Protein AF-A0A2S9G8E6-F1 (afdb_monomer)

Structure (mmCIF, N/CA/C/O backbone):
data_AF-A0A2S9G8E6-F1
#
_entry.id   AF-A0A2S9G8E6-F1
#
loop_
_atom_site.group_PDB
_atom_site.id
_atom_site.type_symbol
_atom_site.label_atom_id
_atom_site.label_alt_id
_atom_site.label_comp_id
_atom_site.label_asym_id
_atom_site.label_entity_id
_atom_site.label_seq_id
_atom_site.pdbx_PDB_ins_code
_atom_site.Cartn_x
_atom_site.Cartn_y
_atom_site.Cartn_z
_atom_site.occupancy
_atom_site.B_iso_or_equiv
_atom_site.auth_seq_id
_atom_site.auth_comp_id
_atom_site.auth_asym_id
_atom_site.auth_atom_id
_atom_site.pdbx_PDB_model_num
ATOM 1 N N . ARG A 1 1 ? 6.166 7.797 -8.014 1.00 69.44 1 ARG A N 1
ATOM 2 C CA . ARG A 1 1 ? 6.949 7.521 -9.240 1.00 69.44 1 ARG A CA 1
ATOM 3 C C . ARG A 1 1 ? 6.377 6.253 -9.862 1.00 69.44 1 ARG A C 1
ATOM 5 O O . ARG A 1 1 ? 6.049 5.363 -9.087 1.00 69.44 1 ARG A O 1
ATOM 12 N N . PRO A 1 2 ? 6.179 6.180 -11.186 1.00 73.94 2 PRO A N 1
ATOM 13 C CA . PRO A 1 2 ? 5.807 4.926 -11.837 1.00 73.94 2 PRO A CA 1
ATOM 14 C C . PRO A 1 2 ? 6.875 3.855 -11.594 1.00 73.94 2 PRO A C 1
ATOM 16 O O . PRO A 1 2 ? 8.060 4.185 -11.527 1.00 73.94 2 PRO A O 1
ATOM 19 N N . ASP A 1 3 ? 6.457 2.600 -11.465 1.00 81.50 3 ASP A N 1
ATOM 20 C CA . ASP A 1 3 ? 7.368 1.461 -11.370 1.00 81.50 3 ASP A CA 1
ATOM 21 C C . ASP A 1 3 ? 8.177 1.330 -12.671 1.00 81.50 3 ASP A C 1
ATOM 23 O O . ASP A 1 3 ? 7.612 1.157 -13.753 1.00 81.50 3 ASP A O 1
ATOM 27 N N . GLY A 1 4 ? 9.500 1.471 -12.564 1.00 82.50 4 GLY A N 1
ATOM 28 C CA . GLY A 1 4 ? 10.409 1.364 -13.704 1.00 82.50 4 GLY A CA 1
ATOM 29 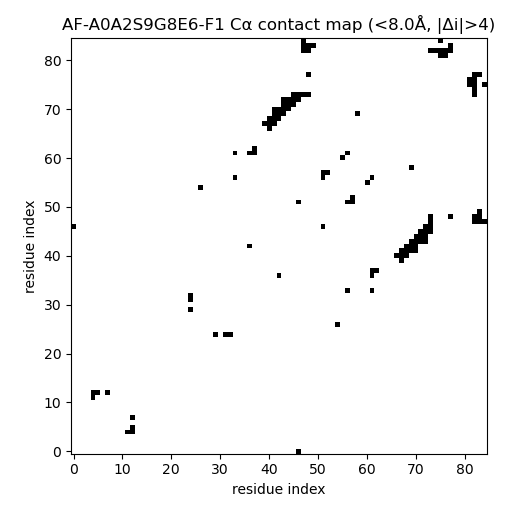C C . GLY A 1 4 ? 10.574 -0.073 -14.195 1.00 82.50 4 GLY A C 1
ATOM 30 O O . GLY A 1 4 ? 10.812 -0.275 -15.381 1.00 82.50 4 GLY A O 1
ATOM 31 N N . THR A 1 5 ? 10.386 -1.062 -13.316 1.00 85.62 5 THR A N 1
ATOM 32 C CA . THR A 1 5 ? 10.552 -2.483 -13.656 1.00 85.62 5 THR A CA 1
ATOM 33 C C . THR A 1 5 ? 9.476 -2.953 -14.629 1.00 85.62 5 THR A C 1
ATOM 35 O O . THR A 1 5 ? 9.768 -3.728 -15.530 1.00 85.62 5 THR A O 1
ATOM 38 N N . ARG A 1 6 ? 8.269 -2.377 -14.550 1.00 86.38 6 ARG A N 1
ATOM 39 C CA . ARG A 1 6 ? 7.158 -2.637 -15.480 1.00 86.38 6 ARG A CA 1
ATOM 40 C C . ARG A 1 6 ? 7.452 -2.275 -16.942 1.00 86.38 6 ARG A C 1
ATOM 42 O O . ARG A 1 6 ? 6.763 -2.768 -17.826 1.00 86.38 6 ARG A O 1
ATOM 49 N N . ARG A 1 7 ? 8.424 -1.396 -17.210 1.00 89.12 7 ARG A N 1
ATOM 50 C CA . ARG A 1 7 ? 8.909 -1.099 -18.576 1.00 89.12 7 ARG A CA 1
ATOM 51 C C . ARG A 1 7 ? 10.335 -1.602 -18.823 1.00 89.12 7 ARG A C 1
ATOM 53 O O . ARG A 1 7 ? 10.936 -1.235 -19.826 1.00 89.12 7 ARG A O 1
ATOM 60 N N . GLY A 1 8 ? 10.891 -2.351 -17.875 1.00 90.38 8 GLY A N 1
ATOM 61 C CA . GLY A 1 8 ? 12.196 -2.982 -17.997 1.00 90.38 8 GLY A CA 1
ATOM 62 C C . GLY A 1 8 ? 12.099 -4.334 -18.709 1.00 90.38 8 GLY A C 1
ATOM 63 O O . GLY A 1 8 ? 11.127 -4.587 -19.421 1.00 90.38 8 GLY A O 1
ATOM 64 N N . PRO A 1 9 ? 13.092 -5.217 -18.514 1.00 95.00 9 PRO A N 1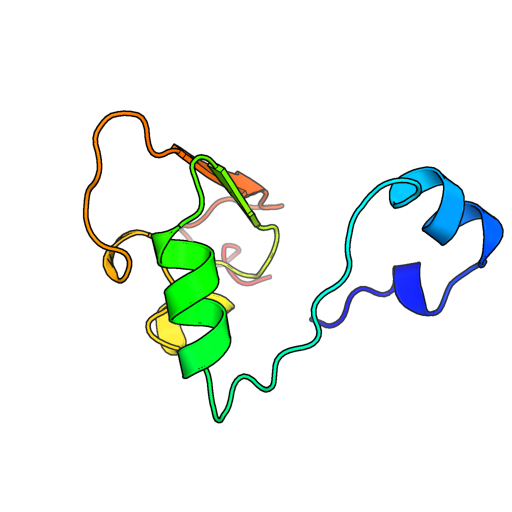
ATOM 65 C CA . PRO A 1 9 ? 13.059 -6.568 -19.063 1.00 95.00 9 PRO A CA 1
ATOM 66 C C . PRO A 1 9 ? 11.828 -7.349 -18.581 1.00 95.00 9 PRO A C 1
ATOM 68 O O . PRO A 1 9 ? 11.621 -7.499 -17.375 1.00 95.00 9 PRO A O 1
ATOM 71 N N . GLU A 1 10 ? 11.048 -7.883 -19.520 1.00 94.56 10 GLU A N 1
ATOM 72 C CA . GLU A 1 10 ? 9.802 -8.619 -19.253 1.00 94.56 10 GLU A CA 1
ATOM 73 C C . GLU A 1 10 ? 10.022 -9.802 -18.302 1.00 94.56 10 GLU A C 1
ATOM 75 O O . GLU A 1 10 ? 9.370 -9.886 -17.265 1.00 94.56 10 GLU A O 1
ATOM 80 N N . ALA A 1 11 ? 11.047 -10.621 -18.559 1.00 95.31 11 ALA A N 1
ATOM 81 C CA . ALA A 1 11 ? 11.382 -11.773 -17.720 1.00 95.31 11 ALA A CA 1
ATOM 82 C C . ALA A 1 11 ? 11.623 -11.409 -16.241 1.00 95.31 11 ALA A C 1
ATOM 84 O O . ALA A 1 11 ? 11.280 -12.178 -15.344 1.00 95.31 11 ALA A O 1
ATOM 85 N N . PHE A 1 12 ? 12.192 -10.229 -15.965 1.00 93.75 12 PHE A N 1
ATOM 86 C CA . PHE A 1 12 ? 12.396 -9.766 -14.591 1.00 93.75 12 PHE A CA 1
ATOM 87 C C . PHE A 1 12 ? 11.078 -9.331 -13.941 1.00 93.75 12 PHE A C 1
ATOM 89 O O . PHE A 1 12 ? 10.820 -9.660 -12.781 1.00 93.75 12 PHE A O 1
ATOM 96 N N . PHE A 1 13 ? 10.237 -8.602 -14.681 1.00 93.62 13 PHE A N 1
ATOM 97 C CA . PHE A 1 13 ? 8.926 -8.186 -14.188 1.00 93.62 13 PHE A CA 1
ATOM 98 C C . PHE A 1 13 ? 8.035 -9.394 -13.879 1.00 93.62 13 PHE A C 1
ATOM 100 O O . PHE A 1 13 ? 7.402 -9.420 -12.819 1.00 93.62 13 PHE A O 1
ATOM 107 N N . ASP A 1 14 ? 8.046 -10.394 -14.759 1.00 94.56 14 ASP A N 1
ATOM 108 C CA . ASP A 1 14 ? 7.293 -11.636 -14.609 1.00 94.56 14 ASP A CA 1
ATOM 109 C C . ASP A 1 14 ? 7.805 -12.459 -13.437 1.00 94.56 14 ASP A C 1
ATOM 111 O O . ASP A 1 14 ? 7.011 -12.858 -12.591 1.00 94.56 14 ASP A O 1
ATOM 115 N N . TRP A 1 15 ? 9.122 -12.636 -13.294 1.00 94.75 15 TRP A N 1
ATOM 116 C CA . TRP A 1 15 ? 9.686 -13.319 -12.126 1.00 94.75 15 TRP A CA 1
ATOM 117 C C . TRP A 1 15 ? 9.248 -12.668 -10.804 1.00 94.75 15 TRP A C 1
ATOM 119 O O . TRP A 1 15 ? 8.863 -13.358 -9.861 1.00 94.75 15 TRP A O 1
ATOM 129 N N . MET A 1 16 ? 9.229 -11.333 -10.746 1.00 93.62 16 MET A N 1
ATOM 130 C CA . MET A 1 16 ? 8.836 -10.587 -9.547 1.00 93.62 16 MET A CA 1
ATOM 131 C C . MET A 1 16 ? 7.322 -10.555 -9.286 1.00 93.62 16 MET A C 1
ATOM 133 O O . MET A 1 16 ? 6.908 -10.330 -8.141 1.00 93.62 16 MET A O 1
ATOM 137 N N . ASN A 1 17 ? 6.477 -10.695 -10.313 1.00 94.19 17 ASN A N 1
ATOM 138 C CA . ASN A 1 17 ? 5.029 -10.465 -10.209 1.00 94.19 17 ASN A CA 1
ATOM 139 C C . ASN A 1 17 ? 4.145 -11.638 -10.651 1.00 94.19 17 ASN A C 1
ATOM 141 O O . ASN A 1 17 ? 2.922 -11.524 -10.545 1.00 94.19 17 ASN A O 1
ATOM 145 N N . ALA A 1 18 ? 4.724 -12.760 -11.077 1.00 96.12 18 ALA A N 1
ATOM 146 C CA . ALA A 1 18 ? 3.989 -13.972 -11.408 1.00 96.12 18 ALA A CA 1
ATOM 147 C C . ALA A 1 18 ? 3.063 -14.390 -10.254 1.00 96.12 18 ALA A C 1
ATOM 149 O O . ALA A 1 18 ? 3.419 -14.321 -9.076 1.00 96.12 18 ALA A O 1
ATOM 150 N N . GLY A 1 19 ? 1.836 -14.781 -10.603 1.00 96.94 19 GLY A N 1
ATOM 151 C CA . GLY A 1 19 ? 0.796 -15.164 -9.644 1.00 96.94 19 GLY A CA 1
ATOM 152 C C . GLY A 1 19 ? 0.083 -13.998 -8.946 1.00 96.94 19 GLY A C 1
ATOM 153 O O . GLY A 1 19 ? -0.904 -14.234 -8.251 1.00 96.94 19 GLY A O 1
ATOM 154 N N . LYS A 1 20 ? 0.513 -12.740 -9.135 1.00 96.19 20 LYS A N 1
ATOM 155 C CA . LYS A 1 20 ? -0.188 -11.565 -8.592 1.00 96.19 20 LYS A CA 1
ATOM 156 C C . LYS A 1 20 ? -1.260 -11.078 -9.564 1.00 96.19 20 LYS A C 1
ATOM 158 O O . LYS A 1 20 ? -1.003 -10.873 -10.748 1.00 96.19 20 LYS A O 1
ATOM 163 N N . LEU A 1 21 ? -2.453 -10.797 -9.045 1.00 96.75 21 LEU 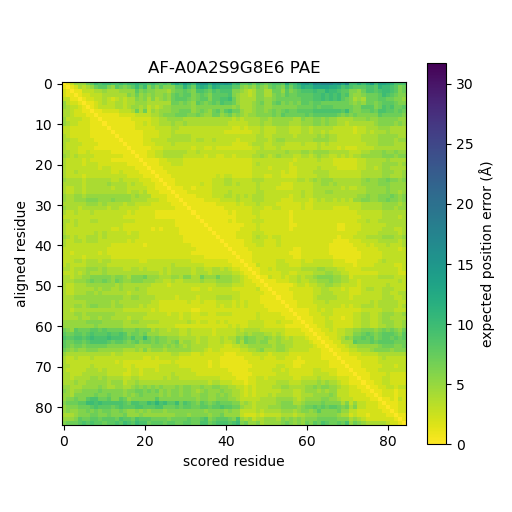A N 1
ATOM 164 C CA . LEU A 1 21 ? -3.474 -10.070 -9.800 1.00 96.75 21 LEU A CA 1
ATOM 165 C C . LEU A 1 21 ? -3.057 -8.603 -9.975 1.00 96.75 21 LEU A C 1
ATOM 167 O O . LEU A 1 21 ? -2.476 -7.998 -9.071 1.00 96.75 21 LEU A O 1
ATOM 171 N N . SER A 1 22 ? -3.383 -8.008 -11.127 1.00 93.44 22 SER A N 1
ATOM 172 C CA . SER A 1 22 ? -3.095 -6.598 -11.404 1.00 93.44 22 SER A CA 1
ATOM 173 C C . SER A 1 22 ? -4.374 -5.787 -11.558 1.00 93.44 22 SER A C 1
ATOM 175 O O . SER A 1 22 ? -5.250 -6.124 -12.348 1.00 93.44 22 SER A O 1
ATOM 177 N N . TYR A 1 23 ? -4.453 -4.676 -10.829 1.00 93.00 23 TYR A N 1
ATOM 178 C CA . TYR A 1 23 ? -5.547 -3.718 -10.915 1.00 93.00 23 TYR A CA 1
ATOM 179 C C . TYR A 1 23 ? -4.994 -2.341 -11.281 1.00 93.00 23 TYR A C 1
ATOM 181 O O . TYR A 1 23 ? -4.105 -1.815 -10.608 1.00 93.00 23 TYR A O 1
ATOM 189 N N . ARG A 1 24 ? -5.505 -1.753 -12.368 1.00 91.88 24 ARG A N 1
ATOM 190 C CA . ARG A 1 24 ? -5.134 -0.404 -12.807 1.00 91.88 24 ARG A CA 1
ATOM 191 C C . ARG A 1 24 ? -6.157 0.596 -12.282 1.00 91.88 24 ARG A C 1
ATOM 193 O O . ARG A 1 24 ? -7.3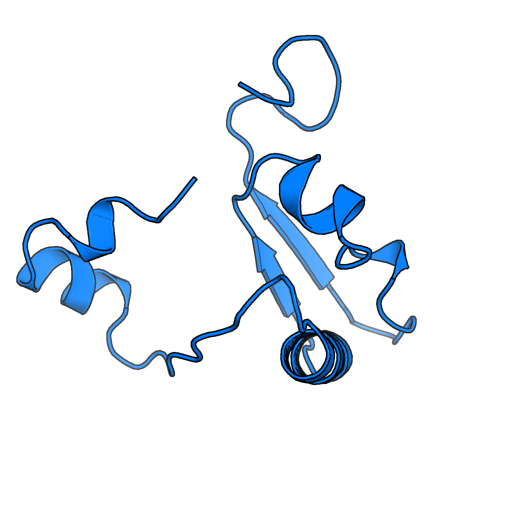51 0.432 -12.500 1.00 91.88 24 ARG A O 1
ATOM 200 N N . VAL A 1 25 ? -5.666 1.649 -11.640 1.00 91.12 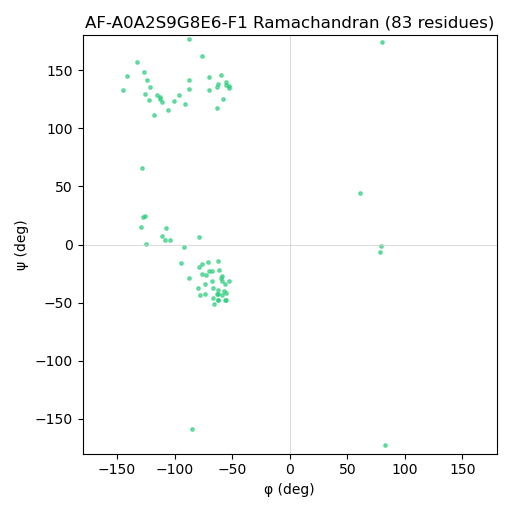25 VAL A N 1
ATOM 201 C CA . VAL A 1 25 ? -6.479 2.710 -11.045 1.00 91.12 25 VAL A CA 1
ATOM 202 C C . VAL A 1 25 ? -6.071 4.070 -11.600 1.00 91.12 25 VAL A C 1
ATOM 204 O O . VAL A 1 25 ? -4.884 4.335 -11.795 1.00 91.12 25 VAL A O 1
ATOM 207 N N . ASP A 1 26 ? -7.060 4.931 -11.818 1.00 91.00 26 ASP A N 1
ATOM 208 C CA . ASP A 1 26 ? -6.861 6.368 -11.965 1.00 91.00 26 ASP A CA 1
ATOM 209 C C . ASP A 1 26 ? -6.988 7.048 -10.593 1.00 91.00 26 ASP A C 1
ATOM 211 O O . ASP A 1 26 ? -8.017 6.962 -9.922 1.00 91.00 26 ASP A O 1
ATOM 215 N N . PHE A 1 27 ? -5.929 7.734 -10.167 1.00 89.62 27 PHE A N 1
ATOM 216 C CA . PHE A 1 27 ? -5.904 8.425 -8.881 1.00 89.62 27 PHE A CA 1
ATOM 217 C C . PHE A 1 27 ? -6.800 9.668 -8.829 1.00 89.62 27 PHE A C 1
ATOM 219 O O . PHE A 1 27 ? -7.073 10.132 -7.723 1.00 89.62 27 PHE A O 1
ATOM 226 N N . ALA A 1 28 ? -7.264 10.195 -9.969 1.00 91.00 28 ALA A N 1
ATOM 227 C CA . ALA A 1 28 ? -8.289 11.240 -9.988 1.00 91.00 28 ALA A CA 1
ATOM 228 C C . ALA A 1 28 ? -9.669 10.704 -9.557 1.00 91.00 28 ALA A C 1
ATOM 230 O O . ALA A 1 28 ? -10.486 11.456 -9.033 1.00 91.00 28 ALA A O 1
ATOM 231 N N . HIS A 1 29 ? -9.894 9.390 -9.684 1.00 93.69 29 HIS A N 1
ATOM 232 C CA . HIS A 1 29 ? -11.161 8.725 -9.369 1.00 93.69 29 HIS A CA 1
ATOM 233 C C . HIS A 1 29 ? -10.949 7.524 -8.421 1.00 93.69 29 HIS A C 1
ATOM 235 O O . HIS A 1 29 ? -11.182 6.368 -8.786 1.00 93.69 29 HIS A O 1
ATOM 241 N N . PRO A 1 30 ? -10.521 7.752 -7.162 1.00 93.69 30 PRO A N 1
ATOM 242 C CA . PRO A 1 30 ? -9.963 6.702 -6.308 1.00 93.69 30 PRO A CA 1
ATOM 243 C C . PRO A 1 30 ? -10.999 5.774 -5.648 1.00 93.69 30 PRO A C 1
ATOM 245 O O . PRO A 1 30 ? -10.624 4.944 -4.822 1.00 93.69 30 PRO A O 1
ATOM 248 N N . ALA A 1 31 ? -12.292 5.879 -5.972 1.00 93.38 31 ALA A N 1
ATOM 249 C CA . ALA A 1 31 ? -13.359 5.128 -5.299 1.00 93.38 31 ALA A CA 1
ATOM 250 C C . ALA A 1 31 ? -13.157 3.599 -5.359 1.00 93.38 31 ALA A C 1
ATOM 252 O O . ALA A 1 31 ? -13.365 2.898 -4.368 1.00 93.38 31 ALA A O 1
ATOM 253 N N . GLY A 1 32 ? -12.699 3.075 -6.502 1.00 95.19 32 GLY A N 1
ATOM 254 C CA . GLY A 1 32 ? -12.359 1.655 -6.651 1.00 95.19 32 GLY A CA 1
ATOM 255 C C . GLY A 1 32 ? -11.220 1.225 -5.725 1.00 95.19 32 GLY A C 1
ATOM 256 O O . GLY A 1 32 ? -11.353 0.251 -4.988 1.00 95.19 32 GLY A O 1
ATOM 257 N N . LEU A 1 33 ? -10.139 2.006 -5.691 1.00 95.12 33 LEU A N 1
ATOM 258 C CA . LEU A 1 33 ? -8.993 1.737 -4.825 1.00 95.12 33 LEU A CA 1
ATOM 259 C C . LEU A 1 33 ? -9.334 1.880 -3.339 1.00 95.12 33 LEU A C 1
ATOM 261 O O . LEU A 1 33 ? -8.873 1.066 -2.549 1.00 95.12 33 LEU A O 1
ATOM 265 N N . ARG A 1 34 ? -10.179 2.840 -2.944 1.00 94.62 34 ARG A N 1
ATOM 266 C CA . ARG A 1 34 ? -10.649 2.952 -1.551 1.00 94.62 34 ARG A CA 1
ATOM 267 C C . ARG A 1 34 ? -11.362 1.686 -1.092 1.00 94.62 34 ARG A C 1
ATOM 269 O O . ARG A 1 34 ? -11.084 1.208 0.001 1.00 94.62 34 ARG A O 1
ATOM 276 N N . ARG A 1 35 ? -12.225 1.110 -1.935 1.00 94.38 35 ARG A N 1
ATOM 277 C CA . ARG A 1 35 ? -12.884 -0.173 -1.635 1.00 94.38 35 ARG A CA 1
ATOM 278 C C . ARG A 1 35 ? -11.876 -1.314 -1.516 1.00 94.38 35 ARG A C 1
ATOM 280 O O . ARG A 1 35 ? -11.971 -2.096 -0.578 1.00 94.38 35 ARG A O 1
ATOM 287 N N . LEU A 1 36 ? -10.886 -1.371 -2.409 1.00 95.12 36 LEU A N 1
ATOM 288 C CA . LEU A 1 36 ? -9.827 -2.381 -2.348 1.00 95.12 36 LEU A CA 1
ATOM 289 C C . LEU A 1 36 ? -9.000 -2.269 -1.054 1.00 95.12 36 LEU A C 1
ATOM 291 O O . LEU A 1 36 ? -8.812 -3.261 -0.356 1.00 95.12 36 LEU A O 1
ATOM 295 N N . LEU A 1 37 ? -8.568 -1.058 -0.690 1.00 94.44 37 LEU A N 1
ATOM 296 C CA . LEU A 1 37 ? -7.842 -0.795 0.558 1.00 94.44 37 LEU A CA 1
ATOM 297 C C . LEU A 1 37 ? -8.696 -1.116 1.793 1.00 94.44 37 LEU A C 1
ATOM 299 O O . LEU A 1 37 ? -8.200 -1.685 2.761 1.00 94.44 37 LEU A O 1
ATOM 303 N N . ALA A 1 38 ? -9.993 -0.800 1.751 1.00 93.62 38 ALA A N 1
ATOM 304 C CA . ALA A 1 38 ? -10.928 -1.116 2.824 1.00 93.62 38 ALA A CA 1
ATOM 305 C C . ALA A 1 38 ? -11.176 -2.624 2.986 1.00 93.62 38 ALA A C 1
ATOM 307 O O . ALA A 1 38 ? -11.529 -3.043 4.087 1.00 93.62 38 ALA A O 1
ATOM 308 N N . ALA A 1 39 ? -10.953 -3.436 1.950 1.00 94.00 39 ALA A N 1
ATOM 309 C CA . ALA A 1 39 ? -11.040 -4.894 2.024 1.00 94.00 39 ALA A CA 1
ATOM 310 C C . ALA A 1 39 ? -9.720 -5.555 2.465 1.00 94.00 39 ALA A C 1
ATOM 312 O O . ALA A 1 39 ? -9.748 -6.592 3.116 1.00 94.00 39 ALA A O 1
ATOM 313 N N . ALA A 1 40 ? -8.566 -4.947 2.176 1.00 95.56 40 ALA A N 1
ATOM 314 C CA . ALA A 1 40 ? -7.257 -5.554 2.422 1.00 95.56 40 ALA A CA 1
ATOM 315 C C . ALA A 1 40 ? -6.973 -5.832 3.914 1.00 95.56 40 ALA A C 1
ATOM 317 O O . ALA A 1 40 ? -7.258 -4.996 4.782 1.00 95.56 40 ALA A O 1
ATOM 318 N N . ASP A 1 41 ? -6.390 -6.995 4.220 1.00 95.94 41 ASP A N 1
ATOM 319 C CA . ASP A 1 41 ? -5.791 -7.308 5.530 1.00 95.94 41 ASP A CA 1
ATOM 320 C C . ASP A 1 41 ? -4.420 -6.652 5.680 1.00 95.94 41 ASP A C 1
ATOM 322 O O . ASP A 1 41 ? -4.124 -6.038 6.704 1.00 95.94 41 ASP A O 1
ATOM 326 N N . VAL A 1 42 ? -3.610 -6.723 4.624 1.00 96.50 42 VAL A N 1
ATOM 327 C CA . VAL A 1 42 ? -2.263 -6.158 4.582 1.00 96.50 42 VAL A CA 1
ATOM 328 C C . VAL A 1 42 ? -2.141 -5.234 3.380 1.00 96.50 42 VAL A C 1
ATOM 330 O O . VAL A 1 42 ? -2.445 -5.621 2.252 1.00 96.50 42 VAL A O 1
ATOM 333 N N . VAL A 1 43 ? -1.663 -4.015 3.616 1.00 95.69 43 VAL A N 1
ATOM 334 C CA . VAL A 1 43 ? -1.271 -3.078 2.559 1.00 95.69 43 VAL A CA 1
ATOM 335 C C . VAL A 1 43 ? 0.240 -2.915 2.603 1.00 95.69 43 VAL A C 1
ATOM 337 O O . VAL A 1 43 ? 0.787 -2.535 3.634 1.00 95.69 43 VAL A O 1
ATOM 340 N N . ILE A 1 44 ? 0.909 -3.201 1.487 1.00 95.69 44 ILE A N 1
ATOM 341 C CA . ILE A 1 44 ? 2.351 -2.993 1.321 1.00 95.69 44 ILE A CA 1
ATOM 342 C C . ILE A 1 44 ? 2.545 -1.891 0.290 1.00 95.69 44 ILE A C 1
ATOM 344 O O . ILE A 1 44 ? 2.040 -1.990 -0.830 1.00 95.69 44 ILE A O 1
ATOM 348 N N . GLU A 1 45 ? 3.282 -0.846 0.650 1.00 93.38 45 GLU A N 1
ATOM 349 C CA . GLU A 1 45 ? 3.570 0.253 -0.265 1.00 93.38 45 GLU A CA 1
ATOM 350 C C . GLU A 1 45 ? 4.997 0.785 -0.124 1.00 93.38 45 GLU A C 1
ATOM 352 O O . GLU A 1 45 ? 5.577 0.823 0.961 1.00 93.38 45 GLU A O 1
ATOM 357 N N . SER A 1 46 ? 5.560 1.186 -1.260 1.00 91.69 46 SER A N 1
ATOM 358 C CA . SER A 1 46 ? 6.898 1.771 -1.392 1.00 91.69 46 SER A CA 1
ATOM 359 C C . SER A 1 46 ? 6.851 3.125 -2.103 1.00 91.69 46 SER A C 1
ATOM 361 O O . SER A 1 46 ? 7.805 3.557 -2.755 1.00 91.69 46 SER A O 1
ATOM 363 N N . SER A 1 47 ? 5.699 3.798 -2.031 1.00 88.81 47 SER A N 1
ATOM 364 C CA . SER A 1 47 ? 5.558 5.144 -2.565 1.00 88.81 47 SER A CA 1
ATOM 365 C C . SER A 1 47 ? 6.222 6.151 -1.623 1.00 88.81 47 SER A C 1
ATOM 367 O O . SER A 1 47 ? 6.468 5.870 -0.450 1.00 88.81 47 SER A O 1
ATOM 369 N N . ARG A 1 48 ? 6.509 7.362 -2.121 1.00 88.12 48 ARG A N 1
ATOM 370 C CA . ARG A 1 48 ? 6.941 8.449 -1.232 1.00 88.12 48 ARG A CA 1
ATOM 371 C C . ARG A 1 48 ? 5.886 8.653 -0.138 1.00 88.12 48 ARG A C 1
ATOM 373 O O . ARG A 1 48 ? 4.699 8.661 -0.484 1.00 88.12 48 ARG A O 1
ATOM 380 N N . PRO A 1 49 ? 6.263 8.894 1.129 1.00 83.50 49 PRO A N 1
ATOM 381 C CA . PRO A 1 49 ? 5.318 8.996 2.242 1.00 83.50 49 PRO A CA 1
ATOM 382 C C . PRO A 1 49 ? 4.174 9.987 2.003 1.00 83.50 49 PRO A C 1
ATOM 384 O O . PRO A 1 49 ? 3.069 9.805 2.522 1.00 83.50 49 PRO A O 1
ATOM 387 N N . ALA A 1 50 ? 4.412 11.054 1.236 1.00 86.56 50 ALA A N 1
ATOM 388 C CA . ALA A 1 50 ? 3.386 12.032 0.892 1.00 86.56 50 ALA A CA 1
ATOM 389 C C . ALA A 1 50 ? 2.422 11.595 -0.234 1.00 86.56 50 ALA A C 1
ATOM 391 O O . ALA A 1 50 ? 1.337 12.165 -0.353 1.00 86.56 50 ALA A O 1
ATOM 392 N N . ALA A 1 51 ? 2.772 10.615 -1.072 1.00 89.31 51 ALA A N 1
ATOM 393 C CA . ALA A 1 51 ? 2.078 10.334 -2.332 1.00 89.31 51 ALA A CA 1
ATOM 394 C C . ALA A 1 51 ? 0.632 9.845 -2.149 1.00 89.31 51 ALA A C 1
ATOM 396 O O . ALA A 1 51 ? -0.280 10.403 -2.768 1.00 89.31 51 ALA A O 1
ATOM 397 N N . LEU A 1 52 ? 0.415 8.828 -1.309 1.00 89.25 52 LEU A N 1
ATOM 398 C CA . LEU A 1 52 ? -0.927 8.316 -1.004 1.00 89.25 52 LE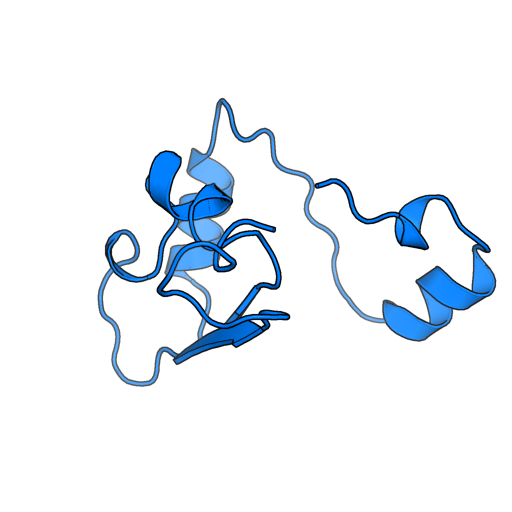U A CA 1
ATOM 399 C C . LEU A 1 52 ? -1.652 9.189 0.024 1.00 89.25 52 LEU A C 1
ATOM 401 O O . LEU A 1 52 ? -2.839 9.463 -0.133 1.00 89.25 52 LEU A O 1
ATOM 405 N N . ARG A 1 53 ? -0.923 9.711 1.020 1.00 88.38 53 ARG A N 1
ATOM 406 C CA . ARG A 1 53 ? -1.471 10.617 2.043 1.00 88.38 53 ARG A CA 1
ATOM 407 C C . ARG A 1 53 ? -2.152 11.845 1.443 1.00 88.38 53 ARG A C 1
ATOM 409 O O . ARG A 1 53 ? -3.288 12.133 1.792 1.00 88.38 53 ARG A O 1
ATOM 416 N N . ARG A 1 54 ? -1.512 12.535 0.489 1.00 89.75 54 ARG A N 1
ATOM 417 C CA . ARG A 1 54 ? -2.100 13.717 -0.181 1.00 89.75 54 ARG A CA 1
ATOM 418 C C . ARG A 1 54 ? -3.388 13.408 -0.959 1.00 89.75 54 ARG A C 1
ATOM 420 O O . ARG A 1 54 ? -4.085 14.333 -1.349 1.00 89.75 54 ARG A O 1
ATOM 427 N N . ARG A 1 55 ? -3.688 12.131 -1.209 1.00 90.31 55 ARG A N 1
ATOM 428 C CA . ARG A 1 55 ? -4.880 11.665 -1.934 1.00 90.31 55 ARG A CA 1
ATOM 429 C C . ARG A 1 55 ? -5.954 11.081 -1.006 1.00 90.31 55 ARG A C 1
ATOM 431 O O . ARG A 1 55 ? -6.960 10.572 -1.500 1.00 90.31 55 ARG A O 1
ATOM 438 N N . GLY A 1 56 ? -5.748 11.125 0.313 1.00 92.12 56 GLY A N 1
ATOM 439 C CA . GLY A 1 56 ? -6.641 10.481 1.280 1.00 92.12 56 GLY A CA 1
ATOM 440 C C . GLY A 1 56 ? -6.711 8.966 1.062 1.00 92.12 56 GLY A C 1
ATOM 441 O O . GLY A 1 56 ? -7.799 8.401 0.956 1.00 92.12 56 GLY A O 1
ATOM 442 N N . LEU A 1 57 ? -5.549 8.341 0.844 1.00 93.25 57 LEU A N 1
ATOM 443 C CA . LEU A 1 57 ? -5.374 6.899 0.624 1.00 93.25 57 LEU A CA 1
ATOM 444 C C . LEU A 1 57 ? -4.320 6.306 1.570 1.00 93.25 57 LEU A C 1
ATOM 446 O O . LEU A 1 57 ? -3.666 5.319 1.241 1.00 93.25 57 LEU A O 1
ATOM 450 N N . GLY A 1 58 ? -4.085 6.960 2.704 1.00 91.94 58 GLY A N 1
ATOM 451 C CA . GLY A 1 58 ? -3.181 6.499 3.742 1.00 91.94 58 GLY A CA 1
ATOM 452 C C . GLY A 1 58 ? -3.861 5.572 4.755 1.00 91.94 58 GLY A C 1
ATOM 453 O O . GLY A 1 58 ? -5.074 5.364 4.714 1.00 91.94 58 GLY A O 1
ATOM 454 N N . PRO A 1 59 ? -3.085 5.050 5.719 1.00 91.44 59 PRO A N 1
ATOM 455 C CA . PRO A 1 59 ? -3.602 4.160 6.758 1.00 91.44 59 PRO A CA 1
ATOM 456 C C . PRO A 1 59 ? -4.705 4.799 7.614 1.00 91.44 59 PRO A C 1
ATOM 458 O O . PRO A 1 59 ? -5.579 4.087 8.092 1.00 91.44 59 PRO A O 1
ATOM 461 N N . SER A 1 60 ? -4.697 6.126 7.777 1.00 91.44 60 SER A N 1
ATOM 462 C CA . SER A 1 60 ? -5.726 6.881 8.505 1.00 91.44 60 SER A CA 1
ATOM 463 C C . SER A 1 60 ? -7.038 7.057 7.733 1.00 91.44 60 SER A C 1
ATOM 465 O O . SER A 1 60 ? -8.042 7.418 8.334 1.00 91.44 60 SER A O 1
ATOM 467 N N . ASP A 1 61 ? -7.032 6.838 6.416 1.00 92.75 61 ASP A N 1
ATOM 468 C CA . ASP A 1 61 ? -8.201 7.034 5.549 1.00 92.75 61 ASP A CA 1
ATOM 469 C C . ASP A 1 61 ? -9.000 5.737 5.343 1.00 92.75 61 ASP A C 1
ATOM 471 O O . ASP A 1 61 ? -10.143 5.762 4.881 1.00 92.75 61 ASP A O 1
ATOM 475 N N . ALA A 1 62 ? -8.400 4.587 5.664 1.00 89.81 62 ALA A N 1
ATOM 476 C CA . ALA A 1 62 ? -9.070 3.296 5.644 1.00 89.81 62 ALA A CA 1
ATOM 477 C C . ALA A 1 62 ? -9.762 3.037 6.997 1.00 89.81 62 ALA A C 1
ATOM 479 O O . ALA A 1 62 ? -9.180 3.337 8.040 1.00 89.81 62 ALA A O 1
ATOM 480 N N . PRO A 1 63 ? -10.963 2.425 7.021 1.00 87.56 63 PRO A N 1
ATOM 481 C CA . PRO A 1 63 ? -11.622 2.068 8.274 1.00 87.56 63 PRO A CA 1
ATOM 482 C C . PRO A 1 63 ? -10.723 1.198 9.158 1.00 87.56 63 PRO A C 1
ATOM 484 O O . PRO A 1 63 ? -10.082 0.261 8.667 1.00 87.56 63 PRO A O 1
ATOM 487 N N . ALA A 1 64 ? -10.686 1.482 10.459 1.00 87.62 64 ALA A N 1
ATOM 488 C CA . ALA A 1 64 ? -9.963 0.646 11.408 1.00 87.62 64 ALA A CA 1
ATOM 489 C C . ALA A 1 64 ? -10.577 -0.763 11.444 1.00 87.62 64 ALA A C 1
ATOM 491 O O . ALA A 1 64 ? -11.797 -0.922 11.470 1.00 87.62 64 ALA A O 1
ATOM 492 N N . ARG A 1 65 ? -9.725 -1.791 11.440 1.00 90.75 65 ARG A N 1
ATOM 493 C CA . ARG A 1 65 ? -10.137 -3.195 11.532 1.00 90.75 65 ARG A CA 1
ATOM 494 C C . ARG A 1 65 ? -9.101 -3.981 12.340 1.00 90.75 65 ARG A C 1
ATOM 496 O O . ARG A 1 65 ? -7.910 -3.830 12.054 1.00 90.75 65 ARG A O 1
ATOM 503 N N . PRO A 1 66 ? -9.511 -4.814 13.315 1.00 94.25 66 PRO A N 1
ATOM 504 C CA . PRO A 1 66 ? -8.585 -5.683 14.035 1.00 94.25 66 PRO A CA 1
ATOM 505 C C . PRO A 1 66 ? -7.747 -6.533 13.072 1.00 94.25 66 PRO A C 1
ATOM 507 O O . PRO A 1 66 ? -8.276 -7.084 12.108 1.00 94.25 66 PRO A O 1
ATOM 510 N N . GLY A 1 67 ? -6.439 -6.603 13.319 1.00 92.12 67 GLY A N 1
ATOM 511 C CA . GLY A 1 67 ? -5.502 -7.381 12.503 1.00 92.12 67 GLY A CA 1
ATOM 512 C C . GLY A 1 67 ? -5.062 -6.729 11.187 1.00 92.12 67 GLY A C 1
ATOM 513 O O . GLY A 1 67 ? -4.238 -7.314 10.490 1.00 92.12 67 GLY A O 1
ATOM 514 N N . ARG A 1 68 ? -5.549 -5.528 10.836 1.00 95.06 68 ARG A N 1
ATOM 515 C CA . ARG A 1 68 ? -5.071 -4.813 9.642 1.00 95.06 68 ARG A CA 1
ATOM 516 C C . ARG A 1 68 ? -3.638 -4.315 9.830 1.00 95.06 68 ARG A C 1
ATOM 518 O O . ARG A 1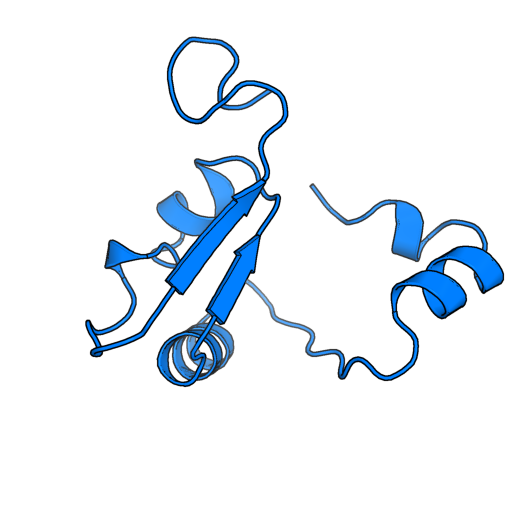 68 ? -3.337 -3.653 10.821 1.00 95.06 68 ARG A O 1
ATOM 525 N N . ILE A 1 69 ? -2.788 -4.555 8.832 1.00 96.00 69 ILE A N 1
ATOM 526 C CA . ILE A 1 69 ? -1.378 -4.146 8.831 1.00 96.00 69 ILE A CA 1
ATOM 527 C C . ILE A 1 69 ? -1.097 -3.230 7.638 1.00 96.00 69 ILE A C 1
ATOM 529 O O . ILE A 1 69 ? -1.483 -3.517 6.504 1.00 96.00 69 ILE A O 1
ATOM 533 N N . TRP A 1 70 ? -0.372 -2.138 7.887 1.00 95.00 70 TRP A N 1
ATOM 534 C CA . TRP A 1 70 ? 0.159 -1.270 6.839 1.00 95.00 70 TRP A CA 1
ATOM 535 C C . TRP A 1 70 ? 1.684 -1.267 6.888 1.00 95.00 70 TRP A C 1
ATOM 537 O O . TRP A 1 70 ? 2.284 -0.730 7.818 1.00 95.00 70 TRP A O 1
ATOM 547 N N . VAL A 1 71 ? 2.314 -1.848 5.871 1.00 95.50 71 VAL A N 1
ATOM 548 C CA . VAL A 1 71 ? 3.767 -1.892 5.721 1.00 95.50 71 VAL A CA 1
ATOM 549 C C . VAL A 1 71 ? 4.194 -0.818 4.734 1.00 95.50 71 VAL A C 1
ATOM 551 O O . VAL A 1 71 ? 3.756 -0.799 3.583 1.00 95.50 71 VAL A O 1
ATOM 554 N N . ARG A 1 72 ? 5.089 0.062 5.180 1.00 93.00 72 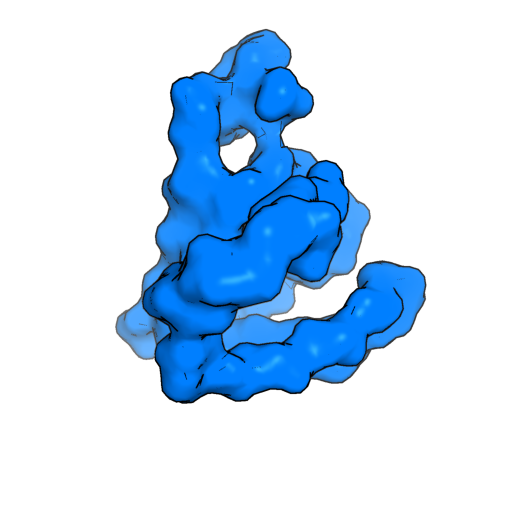ARG A N 1
ATOM 555 C CA . ARG A 1 72 ? 5.728 1.057 4.323 1.00 93.00 72 ARG A CA 1
ATOM 556 C C . ARG A 1 72 ? 7.211 0.744 4.180 1.00 93.00 72 ARG A C 1
ATOM 558 O O . ARG A 1 72 ? 7.915 0.635 5.179 1.00 93.00 72 ARG A O 1
ATOM 565 N N . ILE A 1 73 ? 7.679 0.663 2.940 1.00 93.31 73 ILE A N 1
ATOM 566 C CA . ILE A 1 73 ? 9.091 0.474 2.602 1.00 93.31 73 ILE A CA 1
ATOM 567 C C . ILE A 1 73 ? 9.636 1.809 2.08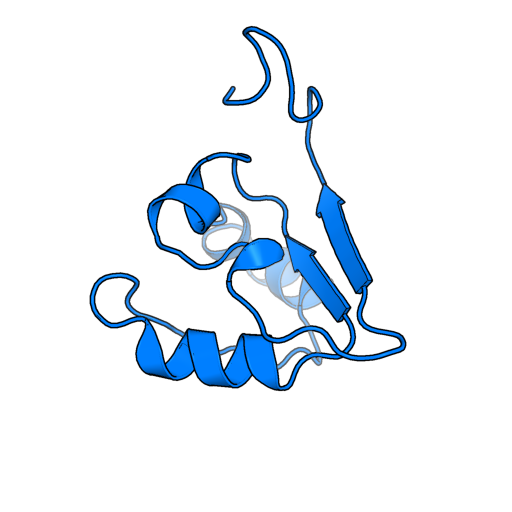5 1.00 93.31 73 ILE A C 1
ATOM 569 O O . ILE A 1 73 ? 9.192 2.307 1.054 1.00 93.31 73 ILE A O 1
ATOM 573 N N . THR A 1 74 ? 10.593 2.399 2.801 1.00 91.94 74 THR A N 1
ATOM 574 C CA . THR A 1 74 ? 11.206 3.695 2.453 1.00 91.94 74 THR A CA 1
ATOM 575 C C . THR A 1 74 ? 12.722 3.589 2.387 1.00 91.94 74 THR A C 1
ATOM 577 O O . THR A 1 74 ? 13.301 2.870 3.196 1.00 91.94 74 THR A O 1
ATOM 580 N N . GLY A 1 75 ? 13.370 4.380 1.526 1.00 90.94 75 GLY A N 1
ATOM 581 C CA . GLY A 1 75 ? 14.835 4.483 1.506 1.00 90.94 75 GLY A CA 1
ATOM 582 C C . GLY A 1 75 ? 15.426 5.284 2.677 1.00 90.94 75 GLY A C 1
ATOM 583 O O . GLY A 1 75 ? 16.499 4.949 3.164 1.00 90.94 75 GLY A O 1
ATOM 584 N N . HIS A 1 76 ? 14.723 6.320 3.154 1.00 91.75 76 HIS A N 1
ATOM 585 C CA . HIS A 1 76 ? 15.245 7.270 4.154 1.00 91.75 76 HIS A CA 1
ATOM 586 C C . HIS A 1 76 ? 14.317 7.501 5.361 1.00 91.75 76 HIS A C 1
ATOM 588 O O . HIS A 1 76 ? 14.502 8.457 6.110 1.00 91.75 76 HIS A O 1
ATOM 594 N N . GLY A 1 77 ? 13.319 6.640 5.567 1.00 90.94 77 GLY A N 1
ATOM 595 C CA . GLY A 1 77 ? 12.299 6.824 6.598 1.00 90.94 77 GLY A CA 1
ATOM 596 C C . GLY A 1 77 ? 11.170 7.761 6.163 1.00 90.94 77 GLY A C 1
ATOM 597 O O . GLY A 1 77 ? 11.057 8.153 5.004 1.00 90.94 77 GLY A O 1
ATOM 598 N N . THR A 1 78 ? 10.292 8.099 7.108 1.00 88.69 78 THR A N 1
ATOM 599 C CA . THR A 1 78 ? 9.094 8.924 6.866 1.00 88.69 78 THR A CA 1
ATOM 600 C C . THR A 1 78 ? 9.184 10.327 7.459 1.00 88.69 78 THR A C 1
ATOM 602 O O . THR A 1 78 ? 8.200 11.065 7.421 1.00 88.69 78 THR A O 1
ATOM 605 N N . VAL A 1 79 ? 10.330 10.676 8.042 1.00 89.25 79 VAL A N 1
ATOM 606 C CA . VAL A 1 79 ? 10.577 11.942 8.739 1.00 89.25 79 VAL A CA 1
ATOM 607 C C . VAL A 1 79 ? 11.901 12.560 8.286 1.00 89.25 79 VAL A C 1
ATOM 609 O O . VAL A 1 79 ? 12.786 11.857 7.802 1.00 89.25 79 VAL A O 1
ATOM 612 N N . GLY A 1 80 ? 12.034 13.875 8.461 1.00 90.19 80 GLY A N 1
ATOM 613 C CA . GLY A 1 80 ? 13.222 14.630 8.062 1.00 90.19 80 GLY A CA 1
ATOM 614 C C . GLY A 1 80 ? 13.265 14.977 6.571 1.00 90.19 80 GLY A C 1
ATOM 615 O O . GLY A 1 80 ? 12.422 14.552 5.782 1.00 90.19 80 GLY A O 1
ATOM 616 N N . GLU A 1 81 ? 14.270 15.762 6.183 1.00 91.62 81 GLU A N 1
ATOM 617 C CA . GLU A 1 81 ? 14.392 16.358 4.839 1.00 91.62 81 GLU A CA 1
ATOM 618 C C . GLU A 1 81 ? 14.426 15.330 3.701 1.00 91.62 81 GLU A C 1
ATOM 620 O O . GLU A 1 81 ? 14.022 15.619 2.575 1.00 91.62 81 GLU A O 1
ATOM 625 N N . ARG A 1 82 ? 14.888 14.111 3.999 1.00 90.81 82 ARG A N 1
ATOM 626 C CA . ARG A 1 82 ? 15.065 13.032 3.020 1.00 90.81 82 ARG A CA 1
ATOM 627 C C . ARG A 1 82 ? 13.858 12.113 2.876 1.00 90.81 82 ARG A C 1
ATOM 629 O O . ARG A 1 82 ? 13.887 11.213 2.044 1.00 90.81 82 ARG A O 1
ATOM 636 N N . ALA A 1 83 ? 12.799 12.329 3.657 1.00 88.19 83 ALA A N 1
ATOM 637 C CA . ALA A 1 83 ? 11.628 11.453 3.666 1.00 88.19 83 ALA A CA 1
ATOM 638 C C . ALA A 1 83 ? 10.947 11.341 2.292 1.00 88.19 83 ALA A C 1
ATOM 640 O O . ALA A 1 83 ? 10.385 10.298 1.967 1.00 88.19 83 ALA A O 1
ATOM 641 N N . ASP A 1 84 ? 11.007 12.404 1.486 1.00 83.31 84 ASP A N 1
ATOM 642 C CA . ASP A 1 84 ? 10.377 12.476 0.164 1.00 83.31 84 ASP A CA 1
ATOM 643 C C . ASP A 1 84 ? 11.384 12.411 -1.006 1.00 83.31 84 ASP A C 1
ATOM 645 O O . ASP A 1 84 ? 11.010 12.725 -2.144 1.00 83.31 84 ASP A O 1
ATOM 649 N N . TRP A 1 85 ? 12.639 12.012 -0.755 1.00 83.19 85 TRP A N 1
ATOM 650 C CA . TRP A 1 85 ? 13.635 11.787 -1.814 1.00 83.19 85 TRP A CA 1
ATOM 651 C C . TRP A 1 85 ? 13.196 10.639 -2.744 1.00 83.19 85 TRP A C 1
ATOM 653 O O . TRP A 1 85 ? 12.675 9.611 -2.260 1.00 83.19 85 TRP A O 1
#

Foldseek 3Di:
DPDPVVVPDPVVVCVVQPPHDDDDDDLVDCPVVLVVLLPDQEAEDAAQLVPCVVSCNDPVSHDDDPNRYYHYDYPPDCDDPRSRD

Mean predicted aligned error: 3.65 Å

Solvent-accessible surface area (backbone atoms only — not comparable to full-atom values): 5589 Å² total; per-residue (Å²): 127,83,72,64,55,81,76,47,61,62,72,59,39,44,72,78,42,65,95,60,87,86,83,89,79,56,81,93,62,45,67,66,56,51,54,52,58,58,66,47,54,65,47,78,46,69,62,47,66,60,64,41,46,80,68,66,63,33,82,87,62,39,77,90,55,92,86,55,44,80,48,75,53,64,97,57,49,81,57,70,92,51,21,72,108

Radius of gyration: 14.33 Å; Cα contacts (8 Å, |Δi|>4): 63; chains: 1; bounding box: 29×32×33 Å

Sequence (85 aa):
RPDGTRRGPEAFFDWMNAGKLSYRVDFAHPAGLRRLLAAADVVIESSRPAALRRRGLGPSDAPARPGRIWVRITGHGTVGERADW

Secondary structure (DSSP, 8-state):
---SGGGS-HHHHHHHHTT-------TTSTHHHHHHHHH-SEEEE-S-HHHHHTTT-STTTSPP-TT-EEEE--SS-SSSTTTT-

pLDDT: mean 91.35, std 4.64, range [69.44, 96.94]

Nearest PDB structures (foldseek):
  8rp3-assembly1_B  TM=8.091E-01  e=4.339E-03  Mycobacterium tuberculosis
  2gci-assembly2_C  TM=8.087E-01  e=1.735E-02  Mycobacterium tuberculosis